Protein AF-A0A1M3PZR2-F1 (afdb_monomer)

Solvent-accessible surface area (backbone atoms only — not comparable to full-atom values): 6142 Å² total; per-residue (Å²): 133,85,60,70,67,59,53,55,51,49,51,55,44,45,69,73,69,44,76,72,79,76,79,75,48,74,67,57,45,52,53,49,52,54,51,50,52,27,50,51,28,48,54,51,33,55,51,31,25,74,73,37,24,43,51,36,66,70,38,51,63,64,31,71,84,38,73,70,58,46,51,55,51,52,55,50,46,56,52,28,25,67,73,53,73,68,54,59,46,82,58,72,86,64,84,56,88,84,60,70,68,86,84,124

pLDDT: mean 83.25, std 13.63, range [38.5, 95.88]

Radius of gyration: 22.36 Å; Cα contacts (8 Å, |Δi|>4): 68; chains: 1; bounding box: 52×50×44 Å

Nearest PDB structures (foldseek):
  3ja6-assembly1_I  TM=2.644E-01  e=5.920E+00  Escherichia coli

Structure (mmCIF, N/CA/C/O backbone):
data_AF-A0A1M3PZR2-F1
#
_entry.id   AF-A0A1M3PZR2-F1
#
loop_
_atom_site.group_PDB
_atom_site.id
_atom_site.type_symbol
_atom_site.label_atom_id
_atom_site.label_alt_id
_atom_site.label_comp_id
_atom_site.label_asym_id
_atom_site.label_entity_id
_atom_site.label_seq_id
_atom_site.pdbx_PDB_ins_code
_atom_site.Cartn_x
_atom_site.Cartn_y
_atom_site.Cartn_z
_atom_site.occupancy
_atom_site.B_iso_or_equiv
_atom_site.auth_seq_id
_atom_site.auth_comp_id
_atom_site.auth_asym_id
_atom_site.auth_atom_id
_atom_site.pdbx_PDB_model_num
ATOM 1 N N . MET A 1 1 ? -33.161 -36.822 5.779 1.00 52.84 1 MET A N 1
ATOM 2 C CA . MET A 1 1 ? -34.147 -35.898 6.380 1.00 52.84 1 MET A CA 1
ATOM 3 C C . MET A 1 1 ? -33.661 -35.608 7.789 1.00 52.84 1 MET A C 1
ATOM 5 O O . MET A 1 1 ? -33.421 -36.569 8.506 1.00 52.84 1 MET A O 1
ATOM 9 N N . SER A 1 2 ? -33.382 -34.344 8.123 1.00 62.94 2 SER A N 1
ATOM 10 C CA . SER A 1 2 ? -32.858 -33.962 9.445 1.00 62.94 2 SER A CA 1
ATOM 11 C C . SER A 1 2 ? -33.985 -34.012 10.477 1.00 62.94 2 SER A C 1
ATOM 13 O O . SER A 1 2 ? -35.088 -33.560 10.173 1.00 62.94 2 SER A O 1
ATOM 15 N N . ASP A 1 3 ? -33.732 -34.588 11.651 1.00 79.94 3 ASP A N 1
ATOM 16 C CA . ASP A 1 3 ? -34.715 -34.671 12.735 1.00 79.94 3 ASP A CA 1
ATOM 17 C C . ASP A 1 3 ? -35.012 -33.255 13.278 1.00 79.94 3 ASP A C 1
ATOM 19 O O . ASP A 1 3 ? -34.092 -32.591 13.769 1.00 79.94 3 ASP A O 1
ATOM 23 N N . PRO A 1 4 ? -36.265 -32.768 13.200 1.00 76.00 4 PRO A N 1
ATOM 24 C CA . PRO A 1 4 ? -36.635 -31.424 13.643 1.00 76.00 4 PRO A CA 1
ATOM 25 C C . PRO A 1 4 ? -36.360 -31.173 15.133 1.00 76.00 4 PRO A C 1
ATOM 27 O O . PRO A 1 4 ? -36.112 -30.032 15.518 1.00 76.00 4 PRO A O 1
ATOM 30 N N . ILE A 1 5 ? -36.334 -32.216 15.971 1.00 76.62 5 ILE A N 1
ATOM 31 C CA . ILE A 1 5 ? -36.019 -32.085 17.402 1.00 76.62 5 ILE A CA 1
ATOM 32 C C . ILE A 1 5 ?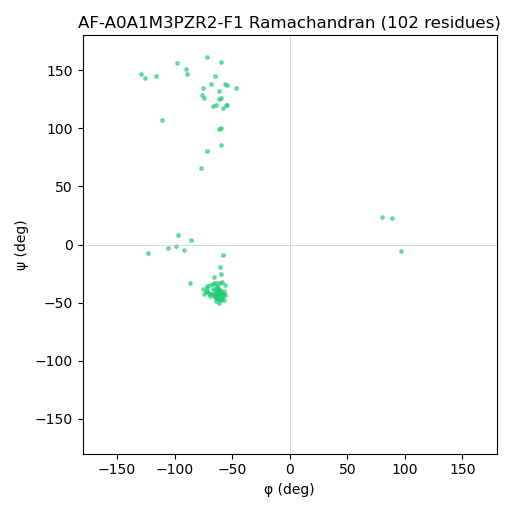 -34.530 -31.774 17.598 1.00 76.62 5 ILE A C 1
ATOM 34 O O . ILE A 1 5 ? -34.164 -30.960 18.445 1.00 76.62 5 ILE A O 1
ATOM 38 N N . SER A 1 6 ? -33.668 -32.375 16.776 1.00 73.69 6 SER A N 1
ATOM 39 C CA . SER A 1 6 ? -32.221 -32.151 16.829 1.00 73.69 6 SER A CA 1
ATOM 40 C C . SER A 1 6 ? -31.839 -30.740 16.372 1.00 73.69 6 SER A C 1
ATOM 42 O O . SER A 1 6 ? -30.935 -30.144 16.951 1.00 73.69 6 SER A O 1
ATOM 44 N N . ALA A 1 7 ? -32.555 -30.175 15.394 1.00 74.75 7 ALA A N 1
ATOM 45 C CA . ALA A 1 7 ? -32.383 -28.778 14.989 1.00 74.75 7 ALA A CA 1
ATOM 46 C C . ALA A 1 7 ? -32.754 -27.812 16.129 1.00 74.75 7 ALA A C 1
ATOM 48 O O . ALA A 1 7 ? -31.966 -26.941 16.480 1.00 74.75 7 ALA A O 1
ATOM 49 N N . MET A 1 8 ? -33.894 -28.042 16.787 1.00 75.12 8 MET A N 1
ATOM 50 C CA . MET A 1 8 ? -34.355 -27.198 17.895 1.00 75.12 8 MET A CA 1
ATOM 51 C C . MET A 1 8 ? -33.404 -27.231 19.106 1.00 75.12 8 MET A C 1
ATOM 53 O O . MET A 1 8 ? 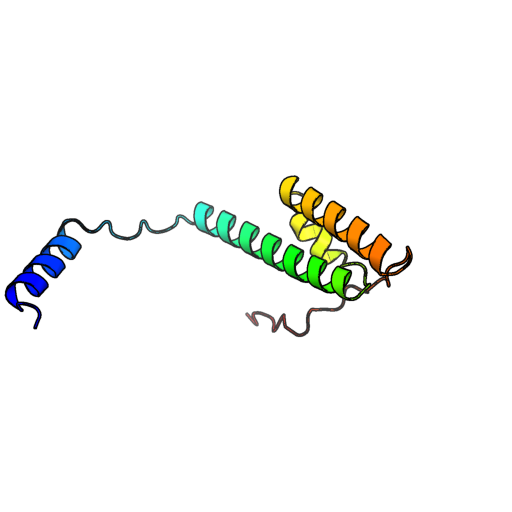-33.200 -26.220 19.778 1.00 75.12 8 MET A O 1
ATOM 57 N N . LEU A 1 9 ? -32.799 -28.391 19.386 1.00 79.88 9 LEU A N 1
ATOM 58 C CA . LEU A 1 9 ? -31.793 -28.539 20.444 1.00 79.88 9 LEU A CA 1
ATOM 59 C C . LEU A 1 9 ? -30.460 -27.873 20.083 1.00 79.88 9 LEU A C 1
ATOM 61 O O . LEU A 1 9 ? -29.810 -27.317 20.968 1.00 79.88 9 LEU A O 1
ATOM 65 N N . ALA A 1 10 ? -30.059 -27.916 18.810 1.00 78.62 10 ALA A N 1
ATOM 66 C CA . ALA A 1 10 ? -28.868 -27.223 18.331 1.00 78.62 10 ALA A CA 1
ATOM 67 C C . ALA A 1 10 ? -29.029 -25.701 18.448 1.00 78.62 10 ALA A C 1
ATOM 69 O O . ALA A 1 10 ? -28.139 -25.044 18.985 1.00 78.62 10 ALA A O 1
ATOM 70 N N . ASP A 1 11 ? -30.185 -25.162 18.053 1.00 75.81 11 ASP A N 1
ATOM 71 C CA . ASP A 1 11 ? -30.486 -23.731 18.169 1.00 75.81 11 ASP A CA 1
ATOM 72 C C . ASP A 1 11 ? -30.471 -23.272 19.635 1.00 75.81 11 ASP A C 1
ATOM 74 O O . ASP A 1 11 ? -29.802 -22.297 19.974 1.00 75.81 11 ASP A O 1
ATOM 78 N N . GLY A 1 12 ? -31.104 -24.030 20.539 1.00 77.56 12 GLY A N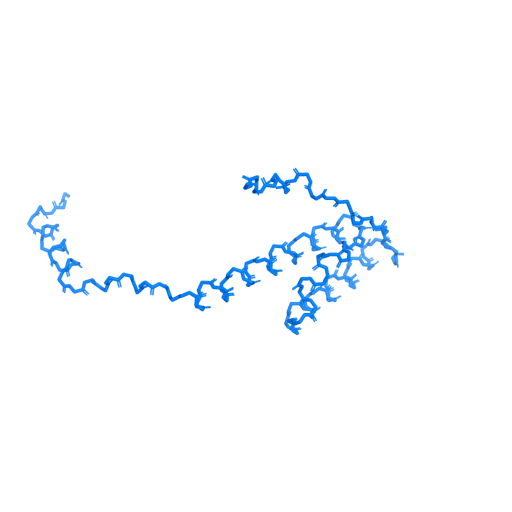 1
ATOM 79 C CA . GLY A 1 12 ? -31.080 -23.725 21.975 1.00 77.56 12 GLY A CA 1
ATOM 80 C C . GLY A 1 12 ? -29.690 -23.857 22.616 1.00 77.56 12 GLY A C 1
ATOM 81 O O . GLY A 1 12 ? -29.388 -23.176 23.598 1.00 77.56 12 GLY A O 1
ATOM 82 N N . TRP A 1 13 ? -28.816 -24.712 22.073 1.00 79.19 13 TRP A N 1
ATOM 83 C CA . TRP A 1 13 ? -27.427 -24.824 22.524 1.00 79.19 13 TRP A CA 1
ATOM 84 C C . TRP A 1 13 ? -26.585 -23.638 22.044 1.00 79.19 13 TRP A C 1
ATOM 86 O O . TRP A 1 13 ? -25.830 -23.072 22.833 1.00 79.19 13 TRP A O 1
ATOM 96 N N . VAL A 1 14 ? -26.754 -23.217 20.788 1.00 77.31 14 VAL A N 1
ATOM 97 C CA . VAL A 1 14 ? -26.103 -22.024 20.224 1.00 77.31 14 VAL A CA 1
ATOM 98 C C . VAL A 1 14 ? -26.578 -20.753 20.925 1.00 77.31 14 VAL A C 1
ATOM 100 O O . VAL A 1 14 ? -25.767 -19.887 21.215 1.00 77.31 14 VAL A O 1
ATOM 103 N N . GLU A 1 15 ? -27.852 -20.639 21.283 1.00 73.94 15 GLU A N 1
ATOM 104 C CA . GLU A 1 15 ? -28.351 -19.479 22.028 1.00 73.94 15 GLU A CA 1
ATOM 105 C C . GLU A 1 15 ? -27.767 -19.407 23.450 1.00 73.94 15 GLU A C 1
ATOM 107 O O . GLU A 1 15 ? -27.440 -18.330 23.948 1.00 73.94 15 GLU A O 1
ATOM 112 N N . ARG A 1 16 ? -27.607 -20.561 24.113 1.00 74.62 16 ARG A N 1
ATOM 113 C CA . ARG A 1 16 ? -27.183 -20.630 25.520 1.00 74.62 16 ARG A CA 1
ATOM 114 C C . ARG A 1 16 ? -25.670 -20.625 25.719 1.00 74.62 16 ARG A C 1
ATOM 116 O O . ARG A 1 16 ? -25.195 -20.138 26.744 1.00 74.62 16 ARG A O 1
ATOM 123 N N . TYR A 1 17 ? -24.934 -21.216 24.784 1.00 77.06 17 TYR A N 1
ATOM 124 C CA . TYR A 1 17 ? -23.485 -21.418 24.864 1.00 77.06 17 TYR A CA 1
ATOM 125 C C . TYR A 1 17 ? -22.727 -20.798 23.694 1.00 77.06 17 TYR A C 1
ATOM 127 O O . TYR A 1 17 ? -21.496 -20.778 23.717 1.00 77.06 17 TYR A O 1
ATOM 135 N N . GLY A 1 18 ? -23.428 -20.286 22.682 1.00 67.12 18 GLY A N 1
ATOM 136 C CA . GLY A 1 18 ? -22.812 -19.473 21.651 1.00 67.12 18 GLY A CA 1
ATOM 137 C C . GLY A 1 18 ? -22.279 -18.203 22.285 1.00 67.12 18 GLY A C 1
ATOM 138 O O . GLY A 1 18 ? -23.006 -17.419 22.894 1.00 67.12 18 GLY A O 1
ATOM 139 N N . SER A 1 19 ? -20.975 -18.007 22.163 1.00 65.38 19 SER A N 1
ATOM 140 C CA . SER A 1 19 ? -20.347 -16.739 22.479 1.00 65.38 19 SER A CA 1
ATOM 141 C C . SER A 1 19 ? -20.998 -15.672 21.603 1.00 65.38 19 SER A C 1
ATOM 143 O O . SER A 1 19 ? -20.885 -15.723 20.377 1.00 65.38 19 SER A O 1
ATOM 145 N N . GLN A 1 20 ? -21.667 -14.694 22.221 1.00 66.62 20 GLN A N 1
ATOM 146 C CA . GLN A 1 20 ? -22.003 -13.470 21.503 1.00 66.62 20 GLN A CA 1
ATOM 147 C C . GLN A 1 20 ? -20.702 -12.900 20.922 1.00 66.62 20 GLN A C 1
ATOM 149 O O . GLN A 1 20 ? -19.677 -12.926 21.617 1.00 66.62 20 GLN A O 1
ATOM 154 N N . PRO A 1 21 ? -20.698 -12.422 19.665 1.00 64.19 21 PRO A N 1
AT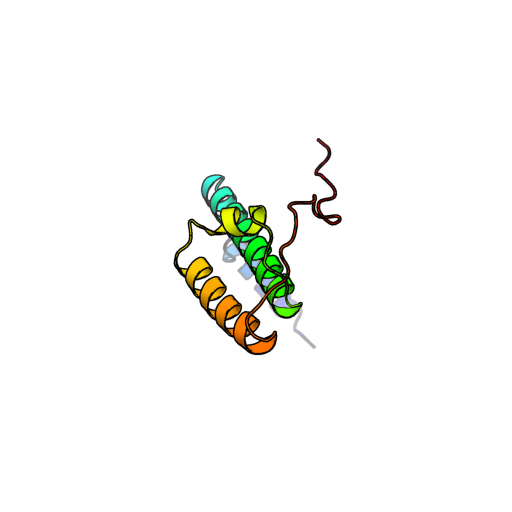OM 155 C CA . PRO A 1 21 ? -19.526 -11.758 19.126 1.00 64.19 21 PRO A CA 1
ATOM 156 C C . PRO A 1 21 ? -19.167 -10.619 20.079 1.00 64.19 21 PRO A C 1
ATOM 158 O O . PRO A 1 21 ? -20.001 -9.759 20.374 1.00 64.19 21 PRO A O 1
ATOM 161 N N . LYS A 1 22 ? -17.949 -10.668 20.631 1.00 75.50 22 LYS A N 1
ATOM 162 C CA . LYS A 1 22 ? -17.439 -9.611 21.503 1.00 75.50 22 LYS A CA 1
ATOM 163 C C . LYS A 1 22 ? -17.551 -8.310 20.712 1.00 75.50 22 LYS A C 1
ATOM 165 O O . LYS A 1 22 ? -16.996 -8.223 19.619 1.00 75.50 22 LYS A O 1
ATOM 170 N N . GLN A 1 23 ? -18.306 -7.345 21.233 1.00 78.62 23 GLN A N 1
ATOM 171 C CA . GLN A 1 23 ? -18.366 -6.027 20.616 1.00 78.62 23 GLN A CA 1
ATOM 172 C C . GLN A 1 23 ? -16.950 -5.451 20.595 1.00 78.62 23 GLN A C 1
ATOM 174 O O . GLN A 1 23 ? -16.270 -5.439 21.624 1.00 78.62 23 GLN A O 1
ATOM 179 N N . GLU A 1 24 ? -16.515 -5.051 19.405 1.00 82.12 24 GLU A N 1
ATOM 180 C CA . GLU A 1 24 ? -15.218 -4.423 19.175 1.00 82.12 24 GLU A CA 1
ATOM 181 C C . GLU A 1 24 ? -15.160 -3.113 19.975 1.00 82.12 24 GLU A C 1
ATOM 183 O O . GLU A 1 24 ? -16.112 -2.327 19.964 1.00 82.12 24 GLU A O 1
ATOM 188 N N . THR A 1 25 ? -14.074 -2.879 20.713 1.00 89.56 25 THR A N 1
ATOM 189 C CA . THR A 1 25 ? -13.868 -1.572 21.355 1.00 89.56 25 THR A CA 1
ATOM 190 C C . THR A 1 25 ? -13.523 -0.513 20.303 1.00 89.56 25 THR A C 1
ATOM 192 O O . THR A 1 25 ? -13.076 -0.838 19.206 1.00 89.56 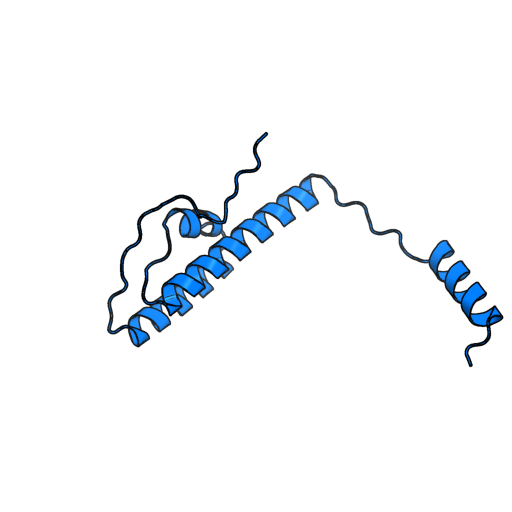25 THR A O 1
ATOM 195 N N . ALA A 1 26 ? -13.678 0.775 20.628 1.00 89.19 26 ALA A N 1
ATOM 196 C CA . ALA A 1 26 ? -13.286 1.854 19.714 1.00 89.19 26 ALA A CA 1
ATOM 197 C C . ALA A 1 26 ? -11.802 1.765 19.296 1.00 89.19 26 ALA A C 1
ATOM 199 O O . ALA A 1 26 ? -11.468 2.043 18.147 1.00 89.19 26 ALA A O 1
ATOM 200 N N . ASP A 1 27 ? -10.928 1.316 20.202 1.00 90.62 27 ASP A N 1
ATOM 201 C CA . ASP A 1 27 ? -9.498 1.131 19.933 1.00 90.62 27 ASP A CA 1
ATOM 202 C C . ASP A 1 27 ? -9.226 -0.077 19.022 1.00 90.62 27 ASP A C 1
ATOM 204 O O . ASP A 1 27 ? -8.384 -0.007 18.121 1.00 90.62 27 ASP A O 1
ATOM 208 N N . GLU A 1 28 ? -9.944 -1.187 19.239 1.00 88.69 28 GLU A N 1
ATOM 209 C CA . GLU A 1 28 ? -9.878 -2.371 18.374 1.00 88.69 28 GLU A CA 1
ATOM 210 C C . GLU A 1 28 ? -10.347 -2.001 16.949 1.00 88.69 28 GLU A C 1
ATOM 212 O O . GLU A 1 28 ? -9.644 -2.295 15.978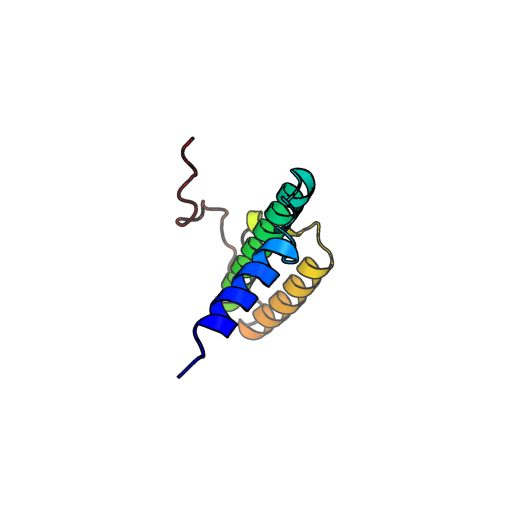 1.00 88.69 28 GLU A O 1
ATOM 217 N N . LEU A 1 29 ? -11.437 -1.229 16.837 1.00 88.31 29 LEU A N 1
ATOM 218 C CA . LEU A 1 29 ? -11.965 -0.707 15.574 1.00 88.31 29 LEU A CA 1
ATOM 219 C C . LEU A 1 29 ? -10.962 0.212 14.872 1.00 88.31 29 LEU A C 1
ATOM 221 O O . LEU A 1 29 ? -10.667 0.014 13.694 1.00 88.31 29 LEU A O 1
ATOM 225 N N . ALA A 1 30 ? -10.405 1.199 15.579 1.00 87.44 30 ALA A N 1
ATOM 226 C CA . ALA A 1 30 ? -9.423 2.121 15.011 1.00 87.44 30 ALA A CA 1
ATOM 227 C C . ALA A 1 30 ? -8.188 1.372 14.485 1.00 87.44 30 ALA A C 1
ATOM 229 O O . ALA A 1 30 ? -7.714 1.634 13.379 1.00 87.44 30 ALA A O 1
ATOM 230 N N . THR A 1 31 ? -7.707 0.384 15.243 1.00 89.75 31 THR A N 1
ATOM 231 C CA . THR A 1 31 ? -6.581 -0.465 14.833 1.00 89.75 31 THR A CA 1
ATOM 232 C C . THR A 1 31 ? -6.909 -1.257 13.569 1.00 89.75 31 THR A C 1
ATOM 234 O O . THR A 1 31 ? -6.085 -1.333 12.651 1.00 89.75 31 THR A O 1
ATOM 237 N N . ARG A 1 32 ? -8.114 -1.835 13.493 1.00 91.56 32 ARG A N 1
ATOM 238 C CA . ARG A 1 32 ? -8.571 -2.578 12.318 1.00 91.56 32 ARG A CA 1
ATOM 239 C C . ARG A 1 32 ? -8.676 -1.680 11.087 1.00 91.56 32 ARG A C 1
ATOM 241 O O . ARG A 1 32 ? -8.137 -2.049 10.048 1.00 91.56 32 ARG A O 1
ATOM 248 N N . LEU A 1 33 ? -9.275 -0.496 11.210 1.00 90.81 33 LEU A N 1
ATOM 249 C CA . LEU A 1 33 ? -9.416 0.456 10.102 1.00 90.81 33 LEU A CA 1
ATOM 250 C C . LEU A 1 33 ? -8.059 0.929 9.565 1.00 90.81 33 LEU A C 1
ATOM 252 O O . LEU A 1 33 ? -7.854 0.949 8.354 1.00 90.81 33 LEU A O 1
ATOM 256 N N . VAL A 1 34 ? -7.093 1.229 10.442 1.00 90.56 34 VAL A N 1
ATOM 257 C CA . VAL A 1 34 ? -5.722 1.576 10.020 1.00 90.56 34 VAL A CA 1
ATOM 258 C C . VAL A 1 34 ? -5.072 0.418 9.261 1.00 90.56 34 VAL A C 1
ATOM 260 O O . VAL A 1 34 ? -4.427 0.624 8.232 1.00 90.56 34 VAL A O 1
ATOM 263 N N . ARG A 1 35 ? -5.245 -0.818 9.742 1.00 90.50 35 ARG A N 1
ATOM 264 C CA . ARG A 1 35 ? -4.715 -2.010 9.068 1.00 90.50 35 ARG A CA 1
ATOM 265 C C . ARG A 1 35 ? -5.368 -2.235 7.701 1.00 90.50 35 ARG A C 1
ATOM 267 O O . ARG A 1 35 ? -4.670 -2.585 6.750 1.00 90.50 35 ARG A O 1
ATOM 274 N N . GLU A 1 36 ? -6.678 -2.039 7.597 1.00 92.12 36 GLU A N 1
ATOM 275 C CA . GLU A 1 36 ? -7.424 -2.129 6.337 1.00 92.12 36 GLU A CA 1
ATOM 276 C C . GLU A 1 36 ? -6.954 -1.069 5.338 1.00 92.12 36 GLU A C 1
ATOM 278 O O . GLU A 1 36 ? -6.649 -1.414 4.198 1.00 92.12 36 GLU A O 1
ATOM 283 N N . ALA A 1 37 ? -6.797 0.186 5.771 1.00 90.50 37 ALA A N 1
ATOM 284 C CA . ALA A 1 37 ? -6.287 1.270 4.931 1.00 90.50 37 ALA A CA 1
ATOM 285 C C . ALA A 1 37 ? -4.882 0.963 4.385 1.00 90.50 37 ALA A C 1
ATOM 287 O O . ALA A 1 37 ? -4.644 1.078 3.186 1.00 90.50 37 ALA A O 1
ATOM 288 N N . ARG A 1 38 ? -3.971 0.475 5.239 1.00 92.56 38 ARG A N 1
ATOM 289 C CA . ARG A 1 38 ? -2.623 0.046 4.823 1.00 92.56 38 ARG A CA 1
ATOM 290 C C . ARG A 1 38 ? -2.639 -1.100 3.823 1.00 92.56 38 ARG A C 1
ATOM 292 O O . ARG A 1 38 ? -1.849 -1.107 2.887 1.00 92.56 38 ARG A O 1
ATOM 299 N N . THR A 1 39 ? -3.520 -2.074 4.037 1.00 92.50 39 THR A N 1
ATOM 300 C CA . THR A 1 39 ? -3.634 -3.236 3.148 1.00 92.50 39 THR A CA 1
ATOM 301 C C . THR A 1 39 ? -4.135 -2.802 1.773 1.00 92.50 39 THR A C 1
ATOM 303 O O . THR A 1 39 ? -3.536 -3.179 0.773 1.00 92.50 39 THR A O 1
ATOM 306 N N . LYS A 1 40 ? -5.151 -1.931 1.720 1.00 93.44 40 LYS A N 1
ATOM 307 C CA . LYS A 1 40 ? -5.648 -1.354 0.462 1.00 93.44 40 LYS A CA 1
ATOM 308 C C . LYS A 1 40 ? -4.573 -0.547 -0.271 1.00 93.44 40 LYS A C 1
ATOM 310 O O . LYS A 1 40 ? -4.401 -0.726 -1.471 1.00 93.44 40 LYS A O 1
ATOM 315 N N . ALA A 1 41 ? -3.829 0.295 0.448 1.00 92.88 41 ALA A N 1
ATOM 316 C CA . ALA A 1 41 ? -2.730 1.071 -0.126 1.00 92.88 41 ALA A CA 1
ATOM 317 C C . ALA A 1 41 ? -1.629 0.169 -0.708 1.00 92.88 41 ALA A C 1
ATOM 319 O O . ALA A 1 41 ? -1.150 0.408 -1.815 1.00 92.88 41 ALA A O 1
ATOM 320 N N . LEU A 1 42 ? -1.275 -0.916 -0.006 1.00 94.69 42 LEU A N 1
ATOM 321 C CA . LEU A 1 42 ? -0.344 -1.915 -0.529 1.00 94.69 42 LEU A CA 1
ATOM 322 C C . LEU A 1 42 ? -0.894 -2.586 -1.793 1.00 94.69 42 LEU A C 1
ATOM 324 O O . LEU A 1 42 ? -0.166 -2.720 -2.769 1.00 94.69 42 LEU A O 1
ATOM 328 N N . ASP A 1 43 ? -2.159 -3.003 -1.795 1.00 94.56 43 ASP A N 1
ATOM 329 C CA . ASP A 1 43 ? -2.762 -3.670 -2.952 1.00 94.56 43 ASP A CA 1
ATOM 330 C C . ASP A 1 43 ? -2.756 -2.767 -4.198 1.00 94.56 43 ASP A C 1
ATOM 332 O O . ASP A 1 43 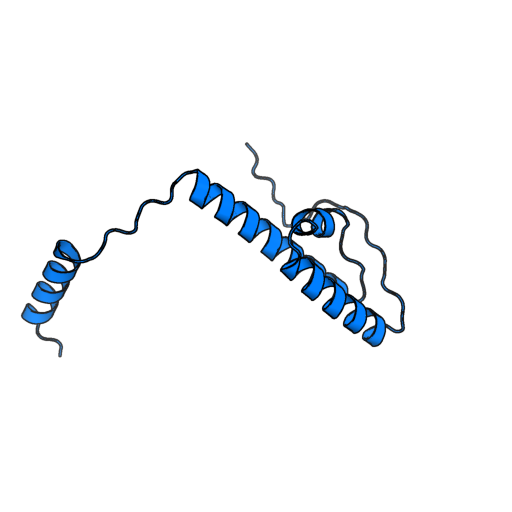? -2.429 -3.241 -5.291 1.00 94.56 43 ASP A O 1
ATOM 336 N N . ARG A 1 44 ? -3.033 -1.464 -4.034 1.00 93.56 44 ARG A N 1
ATOM 337 C CA . ARG A 1 44 ? -2.908 -0.465 -5.111 1.00 93.56 44 ARG A CA 1
ATOM 338 C C . ARG A 1 44 ? -1.465 -0.312 -5.583 1.00 93.56 44 ARG A C 1
ATOM 340 O O . ARG A 1 44 ? -1.206 -0.451 -6.776 1.00 93.56 44 ARG A O 1
ATOM 347 N N . ALA A 1 45 ? -0.519 -0.149 -4.659 1.00 94.31 45 ALA A N 1
ATOM 348 C CA . ALA A 1 45 ? 0.900 -0.059 -4.990 1.00 94.31 45 ALA A CA 1
ATOM 349 C C . ALA A 1 45 ? 1.396 -1.289 -5.775 1.00 94.31 45 ALA A C 1
ATOM 351 O O . ALA A 1 45 ? 2.098 -1.166 -6.776 1.00 94.31 45 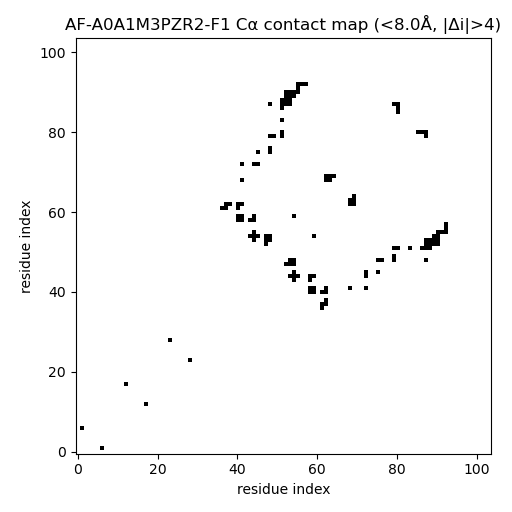ALA A O 1
ATOM 352 N N . LEU A 1 46 ? 0.986 -2.496 -5.377 1.00 95.19 46 LEU A N 1
ATOM 353 C CA . LEU A 1 46 ? 1.329 -3.726 -6.093 1.00 95.19 46 LEU A CA 1
ATOM 354 C C . LEU A 1 46 ? 0.691 -3.791 -7.489 1.00 95.19 46 LEU A C 1
ATOM 356 O O . LEU A 1 46 ? 1.291 -4.348 -8.411 1.00 95.19 46 LEU A O 1
ATOM 360 N N . ALA A 1 47 ? -0.517 -3.252 -7.663 1.00 94.94 47 ALA A N 1
ATOM 361 C CA . ALA A 1 47 ? -1.160 -3.161 -8.969 1.00 94.94 47 ALA A CA 1
ATOM 362 C C . ALA A 1 47 ? -0.422 -2.184 -9.900 1.00 94.94 47 ALA A C 1
ATOM 364 O O . ALA A 1 47 ? -0.188 -2.520 -11.062 1.00 94.94 47 ALA A O 1
ATOM 365 N N . ASP A 1 48 ? 0.002 -1.028 -9.389 1.00 94.19 48 ASP A N 1
ATOM 366 C CA . ASP A 1 48 ? 0.793 -0.045 -10.138 1.00 94.19 48 ASP A CA 1
ATOM 367 C C . ASP A 1 48 ? 2.119 -0.635 -10.626 1.00 94.19 48 ASP A C 1
ATOM 369 O O . ASP A 1 48 ? 2.425 -0.583 -11.821 1.00 94.19 48 ASP A O 1
ATOM 373 N N . LEU A 1 49 ? 2.845 -1.314 -9.733 1.00 95.38 49 LEU A N 1
ATOM 374 C CA . LEU A 1 49 ? 4.106 -1.983 -10.057 1.00 95.38 49 LEU A CA 1
ATOM 375 C C . LEU A 1 49 ? 3.940 -3.037 -11.160 1.00 95.38 49 LEU A C 1
ATOM 377 O O . LEU A 1 49 ? 4.736 -3.103 -12.100 1.00 95.38 49 LEU A O 1
ATOM 381 N N . ARG A 1 50 ? 2.866 -3.837 -11.108 1.00 94.19 50 ARG A N 1
ATOM 382 C CA . ARG A 1 50 ? 2.554 -4.818 -12.166 1.00 94.19 50 ARG A CA 1
ATOM 383 C C . ARG A 1 50 ? 2.343 -4.156 -13.526 1.00 94.19 50 ARG A C 1
ATOM 385 O O . ARG A 1 50 ? 2.712 -4.742 -14.541 1.00 94.19 50 ARG A O 1
ATOM 392 N N . ASN A 1 51 ? 1.807 -2.940 -13.540 1.00 93.25 51 ASN A N 1
ATOM 393 C CA . ASN A 1 51 ? 1.577 -2.151 -14.747 1.00 93.25 51 ASN A CA 1
ATOM 394 C C . ASN A 1 51 ? 2.798 -1.321 -15.185 1.00 93.25 51 ASN A C 1
ATOM 396 O O . ASN A 1 51 ? 2.695 -0.576 -16.157 1.00 93.25 51 ASN A O 1
ATOM 400 N N . GLY A 1 52 ? 3.941 -1.449 -14.502 1.00 93.50 52 GLY A N 1
ATOM 401 C CA . GLY A 1 52 ? 5.174 -0.735 -14.845 1.00 93.50 52 GLY A CA 1
ATOM 402 C C . GLY A 1 52 ? 5.203 0.707 -14.355 1.00 93.50 52 GLY A C 1
ATOM 403 O O . GLY A 1 52 ? 5.918 1.536 -14.916 1.00 93.50 52 GLY A O 1
ATOM 404 N N . ARG A 1 53 ? 4.419 1.018 -13.322 1.00 94.00 53 ARG A N 1
ATOM 405 C CA . ARG A 1 53 ? 4.325 2.351 -12.735 1.00 94.00 53 ARG A CA 1
ATOM 406 C C . ARG A 1 53 ? 4.828 2.343 -11.302 1.00 94.00 53 ARG A C 1
ATOM 408 O O . ARG A 1 53 ? 4.627 1.375 -10.573 1.00 94.00 53 ARG A O 1
ATOM 415 N N . GLU A 1 54 ? 5.458 3.435 -10.896 1.00 93.44 54 GLU A N 1
ATOM 416 C CA . GLU A 1 54 ? 5.708 3.688 -9.482 1.00 93.44 54 GLU A CA 1
ATOM 417 C C . GLU A 1 54 ? 4.374 3.958 -8.777 1.00 93.44 54 GLU A C 1
ATOM 419 O O . GLU A 1 54 ? 3.530 4.687 -9.322 1.00 93.44 54 GLU A O 1
ATOM 424 N N . PRO A 1 55 ? 4.170 3.408 -7.571 1.00 92.62 55 PRO A N 1
ATOM 425 C CA . PRO A 1 55 ? 3.026 3.758 -6.748 1.00 92.62 55 PRO A CA 1
ATOM 426 C C . PRO A 1 55 ? 2.989 5.243 -6.403 1.00 92.62 55 PRO A C 1
ATOM 428 O O . PRO A 1 55 ? 4.011 5.933 -6.366 1.00 92.62 55 PRO A O 1
ATOM 431 N N . ARG A 1 56 ? 1.790 5.722 -6.086 1.00 91.50 56 ARG A N 1
ATOM 432 C CA . ARG A 1 56 ? 1.563 7.086 -5.602 1.00 91.50 56 ARG A CA 1
ATOM 433 C C . ARG A 1 56 ? 2.233 7.310 -4.245 1.00 91.50 56 ARG A C 1
ATOM 435 O O . ARG A 1 56 ? 2.238 6.417 -3.398 1.00 91.50 56 ARG A O 1
ATOM 442 N N . GLN A 1 57 ? 2.744 8.520 -4.003 1.00 91.00 57 GLN A N 1
ATOM 443 C CA . GLN A 1 57 ? 3.406 8.847 -2.734 1.00 91.00 57 GLN A CA 1
ATOM 444 C C . GLN A 1 57 ? 2.437 8.716 -1.553 1.00 91.00 57 GLN A C 1
ATOM 446 O O . GLN A 1 57 ? 2.813 8.211 -0.499 1.00 91.00 57 GLN A O 1
ATOM 451 N N . SER A 1 58 ? 1.175 9.095 -1.760 1.00 90.56 58 SER A N 1
ATOM 452 C CA . SER A 1 58 ? 0.097 8.930 -0.781 1.00 90.56 58 SER A CA 1
ATOM 453 C C . SER A 1 58 ? -0.117 7.476 -0.332 1.00 90.56 58 SER A C 1
ATOM 455 O O . SER A 1 58 ? -0.305 7.228 0.861 1.00 90.56 58 SER A O 1
ATOM 457 N N . ASP A 1 59 ? -0.032 6.505 -1.248 1.00 91.00 59 ASP A N 1
ATOM 458 C CA . ASP A 1 59 ? -0.119 5.082 -0.899 1.00 91.00 59 ASP A CA 1
ATOM 459 C C . ASP A 1 59 ? 1.121 4.625 -0.123 1.00 91.00 59 ASP A C 1
ATOM 461 O O . ASP A 1 59 ? 0.986 3.937 0.891 1.00 91.00 59 ASP A O 1
ATOM 465 N N . LEU A 1 60 ? 2.318 5.057 -0.542 1.00 91.00 60 LEU A N 1
ATOM 466 C CA . LEU A 1 60 ? 3.562 4.753 0.174 1.00 91.00 60 LEU A CA 1
ATOM 467 C C . LEU A 1 60 ? 3.512 5.268 1.618 1.00 91.00 60 LEU A C 1
ATOM 469 O O . LEU A 1 60 ? 3.847 4.537 2.551 1.00 91.00 60 LEU A O 1
ATOM 473 N N . ASP A 1 61 ? 3.048 6.502 1.819 1.00 91.31 61 ASP A N 1
ATOM 474 C CA . ASP A 1 61 ? 2.971 7.147 3.131 1.00 91.31 61 ASP A CA 1
ATOM 475 C C . ASP A 1 61 ? 2.027 6.413 4.096 1.00 91.31 61 ASP A C 1
ATOM 477 O O . ASP A 1 61 ? 2.304 6.345 5.299 1.00 91.31 61 ASP A O 1
ATOM 481 N N . LEU A 1 62 ? 0.948 5.802 3.589 1.00 89.88 62 LEU A N 1
ATOM 482 C CA . LEU A 1 62 ? -0.013 5.052 4.407 1.00 89.88 62 LEU A CA 1
ATOM 483 C C . LEU A 1 62 ? 0.625 3.841 5.096 1.00 89.88 62 LEU A C 1
ATOM 485 O O . LEU A 1 62 ? 0.314 3.553 6.261 1.00 89.88 62 LEU A O 1
ATOM 489 N N . PHE A 1 63 ? 1.524 3.137 4.405 1.00 86.88 63 PHE A N 1
ATOM 490 C CA . PHE A 1 63 ? 2.163 1.930 4.926 1.00 86.88 63 PHE A CA 1
ATOM 491 C C . PHE A 1 63 ? 3.624 2.106 5.365 1.00 86.88 63 PHE A C 1
ATOM 493 O O . PHE A 1 63 ? 4.156 1.188 5.990 1.00 86.88 63 PHE A O 1
ATOM 500 N N . ASN A 1 64 ? 4.227 3.291 5.189 1.00 80.56 64 ASN A N 1
ATOM 501 C CA . ASN A 1 64 ? 5.629 3.588 5.535 1.00 80.56 64 ASN A CA 1
ATOM 502 C C . ASN A 1 64 ? 6.004 3.357 7.024 1.00 80.56 64 ASN A C 1
ATOM 504 O O . ASN A 1 64 ? 7.173 3.382 7.398 1.00 80.56 64 ASN A O 1
ATOM 508 N N . GLY A 1 65 ? 5.027 3.105 7.901 1.00 76.56 65 GLY A N 1
ATOM 509 C CA . GLY A 1 65 ? 5.229 2.768 9.316 1.00 76.56 65 GLY A CA 1
ATOM 510 C C . GLY A 1 65 ? 5.155 1.275 9.663 1.00 76.56 65 GLY A C 1
ATOM 511 O O . GLY A 1 65 ? 5.297 0.936 10.838 1.00 76.56 65 GLY A O 1
ATOM 512 N N . ASP A 1 66 ? 4.897 0.388 8.699 1.00 89.56 66 ASP A N 1
ATOM 513 C CA . ASP A 1 66 ? 4.815 -1.060 8.920 1.00 89.56 66 ASP A CA 1
ATOM 514 C C . ASP A 1 66 ? 6.002 -1.781 8.248 1.00 89.56 66 ASP A C 1
ATOM 516 O O . ASP A 1 66 ? 6.030 -1.916 7.022 1.00 89.56 66 ASP A O 1
ATOM 520 N N . PRO A 1 67 ? 6.987 -2.278 9.026 1.00 89.31 67 PRO A N 1
ATOM 521 C CA . PRO A 1 67 ? 8.176 -2.923 8.472 1.00 89.31 67 PRO A CA 1
ATOM 522 C C . PRO A 1 67 ? 7.879 -4.145 7.597 1.00 89.31 67 PRO A C 1
ATOM 524 O O . PRO A 1 67 ? 8.618 -4.411 6.651 1.00 89.31 67 PRO A O 1
ATOM 527 N N . TYR A 1 68 ? 6.815 -4.897 7.899 1.00 89.94 68 TYR A N 1
ATOM 528 C CA . TYR A 1 68 ? 6.471 -6.098 7.140 1.00 89.94 68 TYR A CA 1
ATOM 529 C C . TYR A 1 68 ? 5.843 -5.745 5.795 1.00 89.94 68 TYR A C 1
ATOM 531 O O . TYR A 1 68 ? 6.126 -6.409 4.798 1.00 89.94 68 TYR A O 1
ATOM 539 N N . ILE A 1 69 ? 5.004 -4.709 5.759 1.00 91.56 69 ILE A N 1
ATOM 540 C CA . ILE A 1 69 ? 4.416 -4.220 4.509 1.00 91.56 69 ILE A CA 1
ATOM 541 C C . ILE A 1 69 ? 5.491 -3.566 3.635 1.00 91.56 69 ILE A C 1
ATOM 543 O O . ILE A 1 69 ? 5.580 -3.894 2.453 1.00 91.56 69 ILE A O 1
ATOM 547 N N . ASN A 1 70 ? 6.357 -2.736 4.222 1.00 89.88 70 ASN A N 1
ATOM 548 C CA . ASN A 1 70 ? 7.467 -2.107 3.504 1.00 89.88 70 ASN A CA 1
ATOM 549 C C . ASN A 1 70 ? 8.384 -3.138 2.835 1.00 89.88 70 ASN A C 1
ATOM 551 O O . ASN A 1 70 ? 8.749 -2.965 1.676 1.00 89.88 70 ASN A O 1
ATOM 555 N N . LEU A 1 71 ? 8.727 -4.231 3.528 1.00 93.12 71 LEU A N 1
ATOM 556 C CA . LEU A 1 71 ? 9.565 -5.282 2.943 1.00 93.12 71 LEU A CA 1
ATOM 557 C C . LEU A 1 71 ? 8.907 -5.911 1.706 1.00 93.12 71 LEU A C 1
ATOM 559 O O . LEU A 1 71 ? 9.543 -6.015 0.664 1.00 93.12 71 LEU A O 1
ATOM 563 N N . ARG A 1 72 ? 7.614 -6.254 1.794 1.00 92.62 72 ARG A N 1
ATOM 564 C CA . ARG A 1 72 ? 6.859 -6.812 0.656 1.00 92.62 72 ARG A CA 1
ATOM 565 C C . ARG A 1 72 ? 6.795 -5.854 -0.527 1.00 92.62 7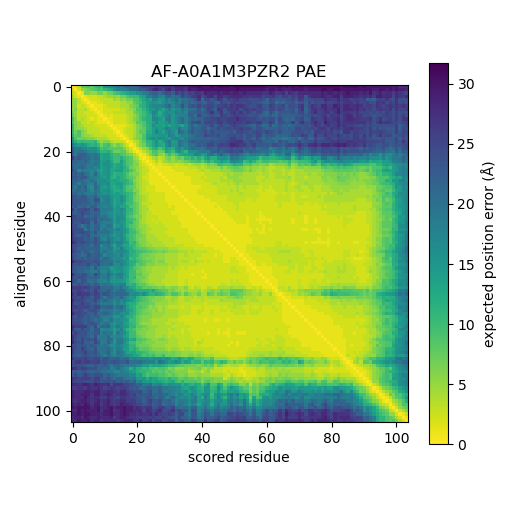2 ARG A C 1
ATOM 567 O O . ARG A 1 72 ? 6.856 -6.297 -1.669 1.00 92.62 72 ARG A O 1
ATOM 574 N N . TYR A 1 73 ? 6.639 -4.561 -0.255 1.00 94.50 73 TYR A N 1
ATOM 575 C CA . TYR A 1 73 ? 6.662 -3.534 -1.287 1.00 94.50 73 TYR A CA 1
ATOM 576 C C . TYR A 1 73 ? 8.022 -3.481 -1.995 1.00 94.50 73 TYR A C 1
ATOM 578 O O . TYR A 1 73 ? 8.062 -3.486 -3.222 1.00 94.50 73 TYR A O 1
ATOM 586 N N . HIS A 1 74 ? 9.129 -3.478 -1.247 1.00 94.12 74 HIS A N 1
ATOM 587 C CA . HIS A 1 74 ? 10.468 -3.451 -1.837 1.00 94.12 74 HIS A CA 1
ATOM 588 C C . HIS A 1 74 ? 10.758 -4.690 -2.689 1.00 94.12 74 HIS A C 1
ATOM 590 O O . HIS A 1 74 ? 11.212 -4.532 -3.820 1.00 94.12 74 HIS A O 1
ATOM 596 N N . ASP A 1 75 ? 10.410 -5.884 -2.200 1.00 95.31 75 ASP A N 1
ATOM 597 C CA . ASP A 1 75 ? 10.541 -7.126 -2.972 1.00 95.31 75 ASP A CA 1
ATOM 598 C C . ASP A 1 75 ? 9.763 -7.030 -4.299 1.00 95.31 75 ASP A C 1
ATOM 600 O O . ASP A 1 75 ? 10.303 -7.287 -5.375 1.00 95.31 75 ASP A O 1
ATOM 604 N N . ALA A 1 76 ? 8.506 -6.573 -4.247 1.00 95.00 76 ALA A N 1
ATOM 605 C CA . ALA A 1 76 ? 7.673 -6.414 -5.437 1.00 95.00 76 ALA A CA 1
ATOM 606 C C . ALA A 1 76 ? 8.191 -5.333 -6.399 1.00 95.00 76 ALA A C 1
ATOM 608 O O . ALA A 1 76 ? 8.032 -5.456 -7.615 1.00 95.00 76 ALA A O 1
ATOM 609 N N . ARG A 1 77 ? 8.802 -4.266 -5.876 1.00 94.88 77 ARG A N 1
ATOM 610 C CA . ARG A 1 77 ? 9.377 -3.196 -6.693 1.00 94.88 77 ARG A CA 1
ATOM 611 C C . ARG A 1 77 ? 10.618 -3.670 -7.438 1.00 94.88 77 ARG A C 1
ATOM 613 O O . ARG A 1 77 ? 10.752 -3.367 -8.620 1.00 94.88 77 ARG A O 1
ATOM 620 N N . ASP A 1 78 ? 11.487 -4.432 -6.783 1.00 95.88 78 ASP A N 1
ATOM 621 C CA . ASP A 1 78 ? 12.665 -5.017 -7.427 1.00 95.88 78 ASP A CA 1
ATOM 622 C C . ASP A 1 78 ? 12.255 -6.002 -8.536 1.00 95.88 78 ASP A C 1
ATOM 624 O O . ASP A 1 78 ? 12.811 -5.969 -9.638 1.00 95.88 78 ASP A O 1
ATOM 628 N N . GLU A 1 79 ? 11.221 -6.817 -8.294 1.00 95.44 79 GLU A N 1
ATOM 629 C CA . GLU A 1 79 ? 10.622 -7.683 -9.318 1.00 95.44 79 GLU A CA 1
ATOM 630 C C . GLU A 1 79 ? 10.044 -6.880 -10.494 1.00 95.44 79 GLU A C 1
ATOM 632 O O . GLU A 1 79 ? 10.271 -7.228 -11.656 1.00 95.44 79 GLU A O 1
ATOM 637 N N . ALA A 1 80 ? 9.327 -5.789 -10.216 1.00 95.44 80 ALA A N 1
ATOM 638 C CA . ALA A 1 80 ? 8.748 -4.933 -11.246 1.00 95.44 80 ALA A CA 1
ATOM 639 C C . ALA A 1 80 ? 9.823 -4.226 -12.083 1.00 95.44 80 ALA A C 1
ATOM 641 O O . ALA A 1 80 ? 9.726 -4.209 -13.310 1.00 95.44 80 ALA A O 1
ATOM 642 N N . LEU A 1 81 ? 10.882 -3.712 -11.453 1.00 95.19 81 LEU A N 1
ATOM 643 C CA . LEU A 1 81 ? 12.028 -3.132 -12.157 1.00 95.19 81 LEU A CA 1
ATOM 644 C C . LEU A 1 81 ? 12.684 -4.162 -13.079 1.00 95.19 81 LEU A C 1
ATOM 646 O O . LEU A 1 81 ? 12.977 -3.858 -14.235 1.00 95.19 81 LEU A O 1
ATOM 650 N N . ALA A 1 82 ? 12.875 -5.395 -12.606 1.00 94.56 82 ALA A N 1
ATOM 651 C CA . ALA A 1 82 ? 13.417 -6.466 -13.434 1.00 94.56 82 ALA A CA 1
ATOM 652 C C . ALA A 1 82 ? 12.499 -6.808 -14.625 1.00 94.56 82 ALA A C 1
ATOM 654 O O . ALA A 1 82 ? 12.994 -7.072 -15.722 1.00 94.56 82 ALA A O 1
ATOM 655 N N . LEU A 1 83 ? 11.177 -6.779 -14.427 1.00 94.38 83 LEU A N 1
ATOM 656 C CA . LEU A 1 83 ? 10.185 -7.088 -15.458 1.00 94.38 83 LEU A CA 1
ATOM 657 C C . LEU A 1 83 ? 10.076 -5.998 -16.537 1.00 94.38 83 LEU A C 1
ATOM 659 O O . LEU A 1 83 ? 9.947 -6.323 -17.717 1.00 94.38 83 LEU A O 1
ATOM 663 N N . HIS A 1 84 ? 10.139 -4.723 -16.145 1.00 93.19 84 HIS A N 1
ATOM 664 C CA . HIS A 1 84 ? 9.889 -3.568 -17.024 1.00 93.19 84 HIS A CA 1
ATOM 665 C C . HIS A 1 84 ? 11.158 -2.924 -17.599 1.00 93.19 84 HIS A C 1
ATOM 667 O O . HIS A 1 84 ? 11.091 -1.904 -18.279 1.00 93.19 84 HIS A O 1
ATOM 673 N N . GLY A 1 85 ? 12.322 -3.547 -17.401 1.00 87.75 85 GLY A N 1
ATOM 674 C CA . GLY A 1 85 ? 13.573 -3.118 -18.035 1.00 87.75 85 GLY A CA 1
ATOM 675 C C . GLY A 1 85 ? 14.366 -2.073 -17.249 1.00 87.75 85 GLY A C 1
ATOM 676 O O . GLY A 1 85 ? 15.201 -1.387 -17.831 1.00 87.75 85 GLY A O 1
ATOM 677 N N . GLY A 1 86 ? 14.151 -1.993 -15.936 1.00 86.38 86 GLY A N 1
ATOM 678 C CA . GLY A 1 86 ? 14.931 -1.177 -15.005 1.00 86.38 86 GLY A CA 1
ATOM 679 C C . GLY A 1 86 ? 14.333 0.188 -14.683 1.00 86.38 86 GLY A C 1
ATOM 680 O O . GLY A 1 86 ? 14.851 0.847 -13.788 1.00 86.38 86 GLY A O 1
ATOM 681 N N . ASP A 1 87 ? 13.241 0.572 -15.346 1.00 89.88 87 ASP A N 1
ATOM 682 C CA . ASP A 1 87 ? 12.550 1.842 -15.130 1.00 89.88 87 ASP A CA 1
ATOM 683 C C . ASP A 1 87 ? 11.046 1.619 -14.907 1.00 89.88 87 ASP A C 1
ATOM 685 O O . ASP A 1 87 ? 10.438 0.716 -15.485 1.00 89.88 87 ASP A O 1
ATOM 689 N N . LEU A 1 88 ? 10.450 2.468 -14.069 1.00 92.31 88 LEU A N 1
ATOM 690 C CA . LEU A 1 88 ? 9.015 2.521 -13.789 1.00 92.31 88 LEU A CA 1
ATOM 691 C C . LEU A 1 88 ? 8.505 3.947 -14.041 1.00 92.31 88 LEU A C 1
ATOM 693 O O . LEU A 1 88 ? 9.202 4.930 -13.775 1.00 92.31 88 LEU A O 1
ATOM 697 N N . GLU A 1 89 ? 7.289 4.072 -14.568 1.00 93.00 89 GLU A N 1
ATOM 698 C CA . GLU A 1 89 ? 6.670 5.370 -14.847 1.00 93.00 89 GLU A CA 1
ATOM 699 C C . GLU A 1 89 ? 6.194 6.045 -13.553 1.00 93.00 89 GLU A C 1
ATOM 701 O O . GLU A 1 89 ? 5.406 5.481 -12.796 1.00 93.00 89 GLU A O 1
ATOM 706 N N . TRP A 1 90 ? 6.631 7.282 -13.312 1.00 90.00 90 TRP A N 1
ATOM 707 C CA . TRP A 1 90 ? 6.211 8.055 -12.144 1.00 90.00 90 TRP A CA 1
ATOM 708 C C . TRP A 1 90 ? 4.799 8.610 -12.303 1.00 90.00 90 TRP A C 1
ATOM 710 O O . TRP A 1 90 ? 4.494 9.307 -13.273 1.00 90.00 90 TRP A O 1
ATOM 720 N N . GLN A 1 91 ? 3.962 8.363 -11.299 1.00 88.19 91 GLN A N 1
ATOM 721 C CA . GLN A 1 91 ? 2.591 8.857 -11.247 1.00 88.19 91 GLN A CA 1
ATOM 722 C C . GLN A 1 91 ? 2.482 10.127 -10.396 1.00 88.19 91 GLN A C 1
ATOM 724 O O . GLN A 1 91 ? 3.311 10.398 -9.527 1.00 88.19 91 GLN A O 1
ATOM 729 N N . ARG A 1 92 ? 1.443 10.924 -10.656 1.00 83.81 92 ARG A N 1
ATOM 730 C CA . ARG A 1 92 ? 1.052 12.045 -9.792 1.00 83.81 92 ARG A CA 1
ATOM 731 C C . ARG A 1 92 ? 0.053 11.556 -8.748 1.00 83.81 92 ARG A C 1
ATOM 733 O O . ARG A 1 92 ? -0.731 10.653 -9.029 1.00 83.81 92 ARG A O 1
ATOM 740 N N . ASP A 1 93 ? 0.041 12.197 -7.583 1.00 77.19 93 ASP A N 1
ATOM 741 C CA . ASP A 1 93 ? -1.040 12.044 -6.608 1.00 77.19 93 ASP A CA 1
ATOM 742 C C . ASP A 1 93 ? -2.296 12.756 -7.134 1.00 77.19 93 ASP A C 1
ATOM 744 O O . ASP A 1 93 ? -2.575 13.910 -6.806 1.00 77.19 93 ASP A O 1
ATOM 748 N N . GLU A 1 94 ? -3.026 12.094 -8.025 1.00 71.44 94 GLU A N 1
ATOM 749 C CA . GLU A 1 94 ? -4.393 12.479 -8.373 1.00 71.44 94 GLU A CA 1
ATOM 750 C C . GLU A 1 94 ? -5.368 11.757 -7.429 1.00 71.44 94 GLU A C 1
ATOM 752 O O . GLU A 1 94 ? -5.069 10.640 -6.995 1.00 71.44 94 GLU A O 1
ATOM 757 N N . PRO A 1 95 ? -6.505 12.379 -7.062 1.00 60.34 95 PRO A N 1
ATOM 758 C CA . PRO A 1 95 ? -7.517 11.713 -6.249 1.00 60.34 95 PRO A CA 1
ATOM 759 C C . PRO A 1 95 ? -7.964 10.420 -6.937 1.00 60.34 95 PRO A C 1
ATOM 761 O O . PRO A 1 95 ? -8.103 10.371 -8.162 1.00 60.34 95 PRO A O 1
ATOM 764 N N . ASP A 1 96 ? -8.119 9.354 -6.153 1.00 59.81 96 ASP A N 1
ATOM 765 C CA . ASP A 1 96 ? -8.603 8.075 -6.662 1.00 59.81 96 ASP A CA 1
ATOM 766 C C . ASP A 1 96 ? -10.025 8.289 -7.219 1.00 59.81 96 ASP A C 1
ATOM 768 O O . ASP A 1 96 ? -10.864 8.832 -6.502 1.00 59.81 96 ASP A O 1
ATOM 772 N N . PRO A 1 97 ? -10.330 7.942 -8.484 1.00 55.84 97 PRO A N 1
ATOM 773 C CA . PRO A 1 97 ? -11.699 8.035 -8.993 1.00 55.84 97 PRO A CA 1
ATOM 774 C C . PRO A 1 97 ? -12.683 7.152 -8.211 1.00 55.84 97 PRO A C 1
ATOM 776 O O . PRO A 1 97 ? -13.881 7.413 -8.268 1.00 55.84 97 PRO A O 1
ATOM 779 N N . ASP A 1 98 ? -12.176 6.152 -7.480 1.00 60.56 98 ASP A N 1
ATOM 780 C CA . ASP A 1 98 ? -12.957 5.284 -6.596 1.00 60.56 98 ASP A CA 1
ATOM 781 C C . ASP A 1 98 ? -13.015 5.796 -5.137 1.00 60.56 98 ASP A C 1
ATOM 783 O O . ASP A 1 98 ? -13.750 5.230 -4.325 1.00 60.56 98 ASP A O 1
ATOM 787 N N . ASP A 1 99 ? -12.301 6.883 -4.797 1.00 56.75 99 ASP A N 1
ATOM 788 C CA . ASP A 1 99 ? -12.613 7.718 -3.625 1.00 56.75 99 ASP A CA 1
ATOM 789 C C . ASP A 1 99 ? -13.825 8.593 -4.001 1.00 56.75 99 ASP A C 1
ATOM 791 O O . ASP A 1 99 ? -13.749 9.820 -4.118 1.00 56.75 99 ASP A O 1
ATOM 795 N N . GLU A 1 100 ? -14.983 7.961 -4.227 1.00 51.31 100 GLU A N 1
ATOM 796 C CA . GLU A 1 100 ? -16.248 8.664 -4.034 1.00 51.31 100 GLU A CA 1
ATOM 797 C C . GLU A 1 100 ? -16.251 9.081 -2.567 1.00 51.31 100 GLU A C 1
ATOM 799 O O . GLU A 1 100 ? -16.426 8.254 -1.672 1.00 51.31 100 GLU A O 1
ATOM 804 N N . GLY A 1 101 ? -15.917 10.352 -2.337 1.00 48.12 101 GLY A N 1
ATOM 805 C CA . GLY A 1 101 ? -15.798 10.916 -1.011 1.00 48.12 101 GLY A CA 1
ATOM 806 C C . GLY A 1 101 ? -16.996 10.513 -0.167 1.00 48.12 101 GLY A C 1
ATOM 807 O O . GLY A 1 101 ? -18.140 10.605 -0.615 1.00 48.12 101 GLY A O 1
ATOM 808 N N . ASP A 1 102 ? -16.729 10.098 1.068 1.00 45.47 102 ASP A N 1
ATOM 809 C CA . ASP A 1 102 ? -17.730 10.188 2.119 1.00 45.47 102 ASP A CA 1
ATOM 810 C C . ASP A 1 102 ? -18.096 11.679 2.242 1.00 45.47 102 ASP A C 1
ATOM 812 O O . ASP A 1 102 ? -17.482 12.437 2.998 1.00 45.47 102 ASP A O 1
ATOM 816 N N . GLU A 1 103 ? -19.047 12.124 1.418 1.00 43.25 103 GLU A N 1
ATOM 817 C CA . GLU A 1 103 ? -19.709 13.412 1.532 1.00 43.25 103 GLU A CA 1
ATOM 818 C C . GLU A 1 103 ? -20.425 13.415 2.889 1.00 43.25 103 GLU A C 1
ATOM 820 O O . GLU A 1 103 ? -21.493 12.821 3.053 1.00 43.25 103 GLU A O 1
ATOM 825 N N . GLN A 1 104 ? -19.793 14.044 3.883 1.00 38.50 104 GLN A N 1
ATOM 826 C CA . GLN A 1 104 ? -20.417 14.431 5.150 1.00 38.50 104 GLN A CA 1
ATOM 827 C C . GLN A 1 104 ? -20.883 15.883 5.097 1.00 38.50 104 GLN A C 1
ATOM 829 O O . GLN A 1 104 ? -20.102 16.742 4.624 1.00 38.50 104 GLN A O 1
#

Secondary structure (DSSP, 8-state):
---HHHHHHHHHHHHHHSPPPPPPPHHHHHHHHHHHHHHHHHHHHHHHHHTTBPPPHHHHHHHTT-HHHHHHHHHHHHHHHHHHTS--BPPP-PPPTT------

Mean predicted aligned error: 11.4 Å

Sequence (104 aa):
MSDPISAMLADGWVERYGSQPKQETADELATRLVREARTKALDRALADLRNGREPRQSDLDLFNGDPYINLRYHDARDEALALHGGDLEWQRDEPDPDDEGDEQ

Foldseek 3Di:
DDDPVVVVVVVVCCVVPVDDPPPQDPVSVVVVVLVVLLVVLLVQQLVLLQVQAGREPVSCVSNVPPPVSVVVSVVSNVVSCVVNVNHGHYDYPDPDPVCPDPPD